Protein AF-A0A7X7YY54-F1 (afdb_monomer)

Secondary structure (DSSP, 8-state):
-BHHHHHHHHHHHTHHHHHHHS-HHHHHHHHTSTTHHHHHHHHHHHHHHHHHHTT--S-TT--TTSEEEEE-TTS-EEEEE-HHHHHHHHHTTEEEEEEEEEE-SSBEEEEEEEEE--------

Solvent-accessible surface area (backbone atoms only — not comparable to full-atom values): 6939 Å² total; per-residue (Å²): 64,53,32,71,61,49,44,52,45,40,73,76,47,39,64,63,46,50,64,55,49,39,43,73,68,39,44,55,55,23,66,74,41,96,58,26,58,60,46,46,22,33,45,51,20,38,49,54,26,46,32,50,67,75,72,50,65,98,51,89,78,52,51,57,51,18,52,40,64,48,60,50,100,89,63,51,64,44,72,48,68,34,71,50,51,32,55,49,36,55,75,62,38,48,78,45,66,50,58,50,72,49,73,57,99,58,35,14,49,38,50,55,49,71,47,54,66,77,89,70,73,83,86,123

Sequence (124 aa):
MDFPRIEQMIERHGDRFVDRVFTAAEKQYAGSHRNSVEKYAGRFAAKEAILKLIGTGWRGRIGWTDIEVVNDPAGRPEVRLSGEVQQIAQRLRIRQISISITHTANFAIASAVALADSNEPERL

Nearest PDB structures (foldseek):
  5xuh-assembly1_C  TM=9.304E-01  e=6.036E-11  Escherichia coli K-12
  3qmn-assembly1_B  TM=9.480E-01  e=3.065E-10  Vibrio cholerae O1 biovar El Tor str. N16961
  5vbx-assembly1_C  TM=8.555E-01  e=9.252E-10  Escherichia coli K-12
  5cmo-assembly1_B  TM=9.040E-01  e=8.432E-09  Neisseria meningitidis FAM18
  2bdd-assembly1_A  TM=8.643E-01  e=3.523E-08  Plasmodium yoelii yoelii

Foldseek 3Di:
DFLVVLVCCCVVPNVNSVVQQADPQLCVVLVVDPPSSQSVQQQVQALQQLCVQLVHGPDDFDGSHQWHWHADPVRAIAIDGHDPSVVSCVVQQFPGKHKDWDDDPGHIHMHIDTDGDDPDDPPD

Radius of gyration: 15.48 Å; Cα contacts (8 Å, |Δi|>4): 183; chains: 1; bounding box: 40×34×46 Å

Mean predicted aligned error: 4.3 Å

Structure (mmCIF, N/CA/C/O backbone):
data_AF-A0A7X7YY54-F1
#
_entry.id   AF-A0A7X7YY54-F1
#
loop_
_atom_site.group_PDB
_atom_site.id
_atom_site.type_symbol
_atom_site.label_atom_id
_atom_site.label_alt_id
_atom_site.label_comp_id
_atom_site.label_asym_id
_atom_site.label_entity_id
_atom_site.label_seq_id
_atom_site.pdbx_PDB_ins_code
_atom_site.Cartn_x
_atom_site.Cartn_y
_atom_site.Cartn_z
_atom_site.occupancy
_atom_site.B_iso_or_equiv
_atom_site.auth_seq_id
_atom_site.auth_comp_id
_atom_site.auth_asym_id
_atom_site.auth_atom_id
_atom_site.pdbx_PDB_model_num
ATOM 1 N N . MET A 1 1 ? 9.337 3.767 -2.117 1.00 94.81 1 MET A N 1
ATOM 2 C CA . MET A 1 1 ? 9.770 2.426 -2.532 1.00 94.81 1 MET A CA 1
ATOM 3 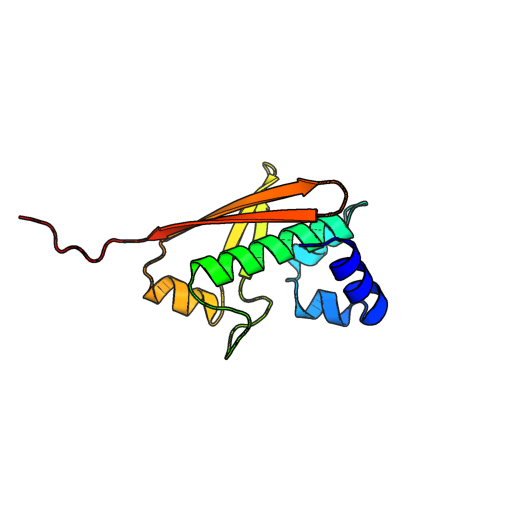C C . MET A 1 1 ? 10.588 2.544 -3.799 1.00 94.81 1 MET A C 1
ATOM 5 O O . MET A 1 1 ? 10.088 3.097 -4.765 1.00 94.81 1 MET A O 1
ATOM 9 N N . ASP A 1 2 ? 11.832 2.088 -3.757 1.00 94.56 2 ASP A N 1
ATOM 10 C CA . ASP A 1 2 ? 12.780 2.125 -4.876 1.00 94.56 2 ASP A CA 1
ATOM 11 C C . ASP A 1 2 ? 12.510 0.958 -5.848 1.00 94.56 2 ASP A C 1
ATOM 13 O O . ASP A 1 2 ? 12.326 -0.176 -5.392 1.00 94.56 2 ASP A O 1
ATOM 17 N N . PHE A 1 3 ? 12.440 1.224 -7.156 1.00 94.50 3 PHE A N 1
ATOM 18 C CA . PHE A 1 3 ? 12.161 0.210 -8.185 1.00 94.50 3 PHE A CA 1
ATOM 19 C C . PHE A 1 3 ? 13.285 -0.827 -8.276 1.00 94.50 3 PHE A C 1
ATOM 21 O O . PHE A 1 3 ? 12.966 -2.002 -8.087 1.00 94.50 3 PHE A O 1
ATOM 28 N N . PRO A 1 4 ? 14.570 -0.439 -8.428 1.00 94.62 4 PRO A N 1
ATOM 29 C CA . PRO A 1 4 ? 15.715 -1.340 -8.331 1.00 94.62 4 PRO A CA 1
ATOM 30 C C . PRO A 1 4 ? 15.659 -2.322 -7.161 1.00 94.62 4 PRO A C 1
ATOM 32 O O . PRO A 1 4 ? 16.015 -3.486 -7.304 1.00 94.62 4 PRO A O 1
ATOM 35 N N . ARG A 1 5 ? 15.173 -1.893 -5.990 1.00 93.69 5 ARG A N 1
ATOM 36 C CA . ARG A 1 5 ? 15.053 -2.791 -4.835 1.00 93.69 5 ARG A CA 1
ATOM 37 C C . ARG A 1 5 ? 13.981 -3.862 -5.041 1.00 93.69 5 ARG A C 1
ATOM 39 O O . ARG A 1 5 ? 14.200 -5.005 -4.652 1.00 93.69 5 ARG A O 1
ATOM 46 N N . ILE A 1 6 ? 12.829 -3.509 -5.610 1.00 95.00 6 ILE A N 1
ATOM 47 C CA . ILE A 1 6 ? 11.777 -4.483 -5.942 1.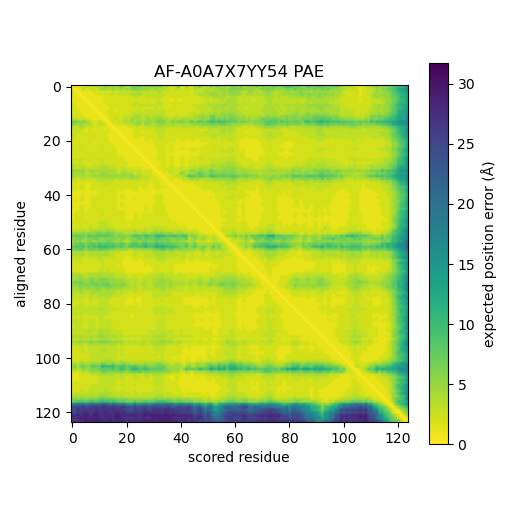00 95.00 6 ILE A CA 1
ATOM 48 C C . ILE A 1 6 ? 12.244 -5.412 -7.059 1.00 95.00 6 ILE A C 1
ATOM 50 O O . ILE A 1 6 ? 12.071 -6.621 -6.945 1.00 95.00 6 ILE A O 1
ATOM 54 N N . GLU A 1 7 ? 12.868 -4.858 -8.094 1.00 94.06 7 GLU A N 1
ATOM 55 C CA . GLU A 1 7 ? 13.415 -5.604 -9.224 1.00 94.06 7 GLU A CA 1
ATOM 56 C C . GLU A 1 7 ? 14.435 -6.643 -8.755 1.00 94.06 7 GLU A C 1
ATOM 58 O O . GLU A 1 7 ? 14.227 -7.830 -8.977 1.00 94.06 7 GLU A O 1
ATOM 63 N N . GLN A 1 8 ? 15.429 -6.245 -7.957 1.00 94.94 8 GLN A N 1
ATOM 64 C CA . GLN A 1 8 ? 16.407 -7.171 -7.378 1.00 94.94 8 GLN A CA 1
ATOM 65 C C . GLN A 1 8 ? 15.761 -8.274 -6.529 1.00 94.94 8 GLN A C 1
ATOM 67 O O . GLN A 1 8 ? 16.234 -9.411 -6.518 1.00 94.94 8 GLN A O 1
ATOM 72 N N . MET A 1 9 ? 14.690 -7.971 -5.785 1.00 94.19 9 MET A N 1
ATOM 73 C CA . MET A 1 9 ? 13.976 -8.986 -5.001 1.00 94.19 9 MET A CA 1
ATOM 74 C C . MET A 1 9 ? 13.243 -9.984 -5.902 1.00 94.19 9 MET A C 1
ATOM 76 O O . MET A 1 9 ? 13.258 -11.180 -5.604 1.00 94.19 9 MET A O 1
ATOM 80 N N . ILE A 1 10 ? 12.644 -9.511 -6.998 1.00 92.69 10 ILE A N 1
ATOM 81 C CA . ILE A 1 10 ? 12.003 -10.357 -8.010 1.00 92.69 10 ILE A CA 1
ATOM 82 C C . ILE A 1 10 ? 13.057 -11.195 -8.743 1.00 92.69 10 ILE A C 1
ATOM 84 O O . ILE A 1 10 ? 12.891 -12.402 -8.845 1.00 92.69 10 ILE A O 1
ATOM 88 N N . GLU A 1 11 ? 14.172 -10.615 -9.179 1.00 93.12 11 GLU A N 1
ATOM 89 C CA . GLU A 1 11 ? 15.251 -11.339 -9.864 1.00 93.12 11 GLU A CA 1
ATOM 90 C C . GLU A 1 11 ? 15.875 -12.421 -8.975 1.00 93.12 11 GLU A C 1
ATOM 92 O O . GLU A 1 11 ? 16.104 -13.550 -9.408 1.00 93.12 11 GLU A O 1
ATOM 97 N N . ARG A 1 12 ? 16.129 -12.101 -7.700 1.00 93.88 12 ARG A N 1
ATOM 98 C CA . ARG A 1 12 ? 16.822 -13.002 -6.770 1.00 93.88 12 ARG A CA 1
ATOM 99 C C . ARG A 1 12 ? 15.944 -14.137 -6.248 1.00 93.88 12 ARG A C 1
ATOM 101 O O . ARG A 1 12 ? 16.461 -15.197 -5.893 1.00 93.88 12 ARG A O 1
ATOM 108 N N . HIS A 1 13 ? 14.640 -13.906 -6.111 1.00 91.44 13 HIS A N 1
ATOM 109 C CA . HIS A 1 13 ? 13.731 -14.841 -5.439 1.00 91.44 13 HIS A CA 1
ATOM 110 C C . HIS A 1 13 ? 12.567 -15.319 -6.312 1.00 91.44 13 HIS A C 1
ATOM 112 O O . HIS A 1 13 ? 11.848 -16.229 -5.892 1.00 91.44 13 HIS A O 1
ATOM 118 N N . GLY A 1 14 ? 12.396 -14.742 -7.501 1.00 88.69 14 GLY A N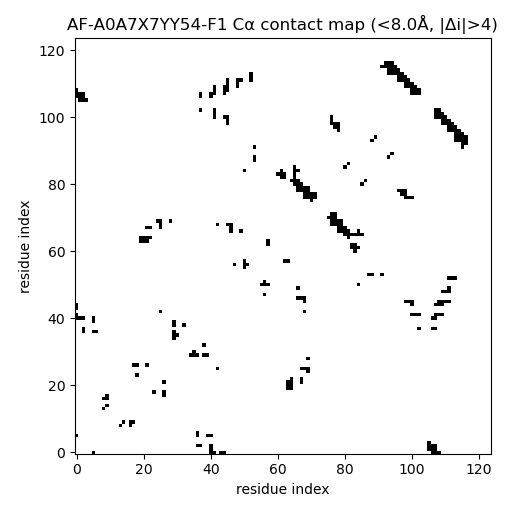 1
ATOM 119 C CA . GLY A 1 14 ? 11.340 -15.066 -8.452 1.00 88.69 14 GLY A CA 1
ATOM 120 C C . GLY A 1 14 ? 9.950 -14.997 -7.830 1.00 88.69 14 GLY A C 1
ATOM 121 O O . GLY A 1 14 ? 9.661 -14.176 -6.949 1.00 88.69 14 GLY A O 1
ATOM 122 N N . ASP A 1 15 ? 9.116 -15.948 -8.239 1.00 89.31 15 ASP A N 1
ATOM 123 C CA . ASP A 1 15 ? 7.729 -16.071 -7.796 1.00 89.31 15 ASP A CA 1
ATOM 124 C C . ASP A 1 15 ? 7.604 -16.223 -6.280 1.00 89.31 15 ASP A C 1
ATOM 126 O O . ASP A 1 15 ? 6.642 -15.741 -5.698 1.00 89.31 15 ASP A O 1
ATOM 130 N N . ARG A 1 16 ? 8.611 -16.770 -5.582 1.00 93.56 16 ARG A N 1
ATOM 131 C CA . ARG A 1 16 ? 8.556 -16.926 -4.119 1.00 93.56 16 ARG A CA 1
ATOM 132 C C . ARG A 1 16 ? 8.408 -15.589 -3.395 1.00 93.56 16 ARG A C 1
ATOM 134 O O . ARG A 1 16 ? 7.723 -15.524 -2.375 1.00 93.56 16 ARG A O 1
ATOM 141 N N . PHE A 1 17 ? 9.081 -14.538 -3.866 1.00 93.75 17 PHE A N 1
ATOM 142 C CA . PHE A 1 17 ? 8.918 -13.205 -3.281 1.00 93.75 17 PHE A CA 1
ATOM 143 C C . PHE A 1 17 ? 7.524 -12.663 -3.583 1.00 93.75 17 PHE A C 1
ATOM 145 O O . PHE A 1 17 ? 6.825 -12.218 -2.671 1.00 93.75 17 PHE A O 1
ATOM 152 N N . VAL A 1 18 ? 7.117 -12.746 -4.849 1.00 94.56 18 VAL A N 1
ATOM 153 C CA . VAL A 1 18 ? 5.851 -12.193 -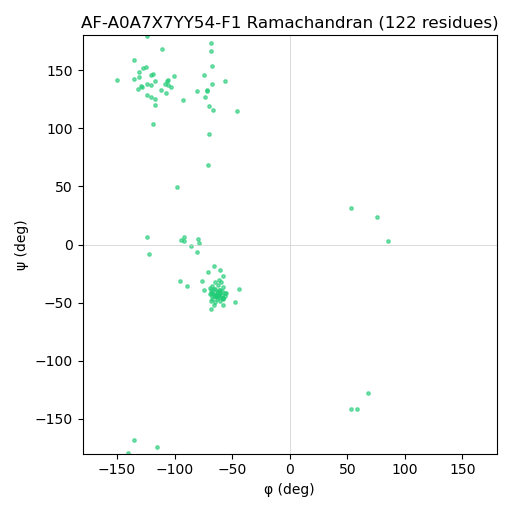5.323 1.00 94.56 18 VAL A CA 1
ATOM 154 C C . VAL A 1 18 ? 4.662 -12.880 -4.639 1.00 94.56 18 VAL A C 1
ATOM 156 O O . VAL A 1 18 ? 3.794 -12.206 -4.091 1.00 94.56 18 VAL A O 1
ATOM 159 N N . ASP A 1 19 ? 4.669 -14.209 -4.571 1.00 95.12 19 ASP A N 1
ATOM 160 C CA . ASP A 1 19 ? 3.647 -15.040 -3.931 1.00 95.12 19 ASP A CA 1
ATOM 161 C C . ASP A 1 19 ? 3.561 -14.833 -2.427 1.00 95.12 19 ASP A C 1
ATOM 163 O O . ASP A 1 19 ? 2.485 -14.954 -1.842 1.00 95.12 19 ASP A O 1
ATOM 167 N N . ARG A 1 20 ? 4.693 -14.527 -1.789 1.00 95.12 20 ARG A N 1
ATOM 168 C CA . ARG A 1 20 ? 4.717 -14.241 -0.361 1.00 95.12 20 ARG A CA 1
ATOM 169 C C . ARG A 1 20 ? 4.133 -12.869 -0.058 1.00 95.12 20 ARG A C 1
ATOM 171 O O . ARG A 1 20 ? 3.498 -12.728 0.978 1.00 95.12 20 ARG A O 1
ATOM 178 N N . VAL A 1 21 ? 4.405 -11.865 -0.893 1.00 96.12 21 VAL A N 1
ATOM 179 C CA . VAL A 1 21 ? 4.146 -10.454 -0.564 1.00 96.12 21 VAL A CA 1
ATOM 180 C C . VAL A 1 21 ? 2.812 -9.936 -1.097 1.00 96.12 21 VAL A C 1
ATOM 182 O O . VAL A 1 21 ? 2.189 -9.068 -0.475 1.00 96.12 21 VAL A O 1
ATOM 185 N N . PHE A 1 22 ? 2.368 -10.464 -2.233 1.00 97.69 22 PHE A N 1
ATOM 186 C CA . PHE A 1 22 ? 1.208 -9.966 -2.957 1.00 97.69 22 PHE A CA 1
ATOM 187 C C . PHE A 1 22 ? 0.103 -11.019 -3.031 1.00 97.69 22 PHE A C 1
ATOM 189 O O . PHE A 1 22 ? 0.356 -12.208 -3.235 1.00 97.69 22 PHE A O 1
ATOM 196 N N . THR A 1 23 ? -1.143 -10.574 -2.886 1.00 98.19 23 THR A N 1
ATOM 197 C CA . THR A 1 23 ? -2.311 -11.445 -3.047 1.00 98.19 23 THR A CA 1
ATOM 198 C C . THR A 1 23 ? -2.478 -11.881 -4.502 1.00 98.19 23 THR A C 1
ATOM 200 O O . THR A 1 23 ? -1.887 -11.313 -5.422 1.00 98.19 23 THR A O 1
ATOM 203 N N . ALA A 1 24 ? -3.325 -12.883 -4.748 1.00 96.94 24 ALA A N 1
ATOM 204 C CA . ALA A 1 24 ? -3.644 -13.315 -6.109 1.00 96.94 24 ALA A CA 1
ATOM 205 C C . ALA A 1 24 ? -4.166 -12.162 -6.991 1.00 96.94 24 ALA A C 1
ATOM 207 O O . ALA A 1 24 ? -3.717 -12.026 -8.128 1.00 96.94 24 ALA A O 1
ATOM 208 N N . ALA A 1 25 ? -5.036 -11.297 -6.457 1.00 96.75 25 ALA A N 1
ATOM 209 C CA . ALA A 1 25 ? -5.577 -10.155 -7.196 1.00 96.75 25 ALA A CA 1
ATOM 210 C C . ALA A 1 25 ? -4.500 -9.103 -7.507 1.00 96.75 25 ALA A C 1
ATOM 212 O O . ALA A 1 25 ? -4.431 -8.583 -8.622 1.00 96.75 25 ALA A O 1
ATOM 213 N N . GLU A 1 26 ? -3.615 -8.819 -6.549 1.00 97.50 26 GLU A N 1
ATOM 214 C CA . GLU A 1 26 ? -2.490 -7.904 -6.756 1.00 97.50 26 GLU A CA 1
ATOM 215 C C . GLU A 1 26 ? -1.529 -8.413 -7.828 1.00 97.50 26 GLU A C 1
ATOM 217 O O . GLU A 1 26 ? -1.115 -7.634 -8.686 1.00 97.50 26 GLU A O 1
ATOM 222 N N . LYS A 1 27 ? -1.206 -9.712 -7.804 1.00 96.00 27 LYS A N 1
ATOM 223 C CA . LYS A 1 27 ? -0.345 -10.358 -8.804 1.00 96.00 27 LYS A CA 1
ATOM 224 C C . LYS A 1 27 ? -0.978 -10.349 -10.184 1.00 96.00 27 LYS A C 1
ATOM 226 O O . LYS A 1 27 ? -0.306 -10.015 -11.154 1.00 96.00 27 LYS A O 1
ATOM 231 N N . GLN A 1 28 ? -2.268 -10.670 -10.269 1.00 94.88 28 GLN A N 1
ATOM 232 C CA . GLN A 1 28 ? -3.002 -10.641 -11.528 1.00 94.88 28 GLN A CA 1
ATOM 233 C C . GLN A 1 28 ? -2.956 -9.245 -12.149 1.00 94.88 28 GLN A C 1
ATOM 235 O O . GLN A 1 28 ? -2.645 -9.114 -13.329 1.00 94.88 28 GLN A O 1
ATOM 240 N N . TYR A 1 29 ? -3.210 -8.202 -11.354 1.00 93.56 29 TYR A N 1
ATOM 241 C CA . TYR A 1 29 ? -3.153 -6.833 -11.848 1.00 93.56 29 TYR A CA 1
ATOM 242 C C . TYR A 1 29 ? -1.720 -6.411 -12.191 1.00 93.56 29 TYR A C 1
ATOM 244 O O . TYR A 1 29 ? -1.454 -5.959 -13.297 1.00 93.56 29 TYR A O 1
ATOM 252 N N . ALA A 1 30 ? -0.775 -6.511 -11.256 1.00 92.88 30 ALA A N 1
ATOM 253 C CA . ALA A 1 30 ? 0.571 -5.976 -11.456 1.00 92.88 30 ALA A CA 1
ATOM 254 C C . ALA A 1 30 ? 1.358 -6.763 -12.515 1.00 92.88 30 ALA A C 1
ATOM 256 O O . ALA A 1 30 ? 2.066 -6.162 -13.320 1.00 92.88 30 ALA A O 1
ATOM 257 N N . GLY A 1 31 ? 1.195 -8.087 -12.554 1.00 89.56 31 GLY A N 1
ATOM 258 C CA . GLY A 1 31 ? 1.854 -8.967 -13.515 1.00 89.56 31 GLY A CA 1
ATOM 259 C C . GLY A 1 31 ? 1.339 -8.833 -14.949 1.00 89.56 31 GLY A C 1
ATOM 260 O O . GLY A 1 31 ? 2.087 -9.117 -15.878 1.00 89.56 31 GLY A O 1
ATOM 261 N N . SER A 1 32 ? 0.104 -8.361 -15.161 1.00 90.25 32 SER A N 1
ATOM 262 C CA . SER A 1 32 ? -0.452 -8.183 -16.512 1.00 90.25 32 SER A CA 1
ATOM 263 C C . SER A 1 32 ? 0.006 -6.898 -17.213 1.00 90.25 32 SER A C 1
ATOM 265 O O . SER A 1 32 ? -0.333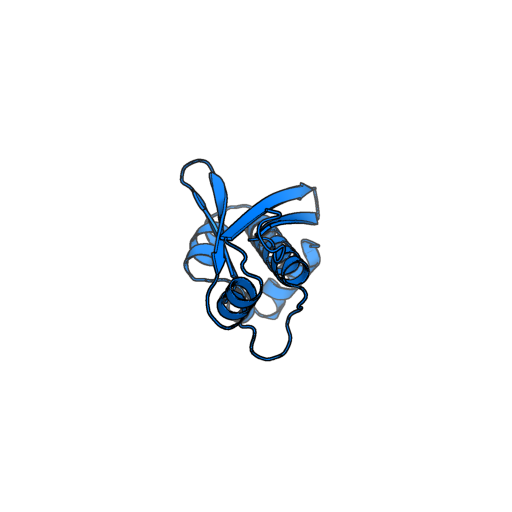 -6.681 -18.377 1.00 90.25 32 SER A O 1
ATOM 267 N N . HIS A 1 33 ? 0.729 -6.013 -16.522 1.00 89.62 33 HIS A N 1
ATOM 268 C CA . HIS A 1 33 ? 1.156 -4.720 -17.054 1.00 89.62 33 HIS A CA 1
ATOM 269 C C . HIS A 1 33 ? 2.616 -4.747 -17.518 1.00 89.62 33 HIS A C 1
ATOM 271 O O . HIS A 1 33 ? 3.474 -5.354 -16.883 1.00 89.62 33 HIS A O 1
ATOM 277 N N . ARG A 1 34 ? 2.923 -4.005 -18.594 1.00 89.12 34 ARG A N 1
ATOM 278 C CA . ARG A 1 34 ? 4.300 -3.865 -19.114 1.00 89.12 34 ARG A CA 1
AT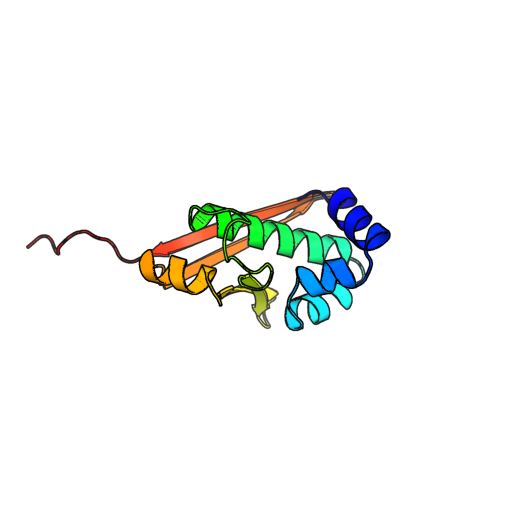OM 279 C C . ARG A 1 34 ? 5.266 -3.269 -18.084 1.00 89.12 34 ARG A C 1
ATOM 281 O O . ARG A 1 34 ? 6.437 -3.614 -18.080 1.00 89.12 34 ARG A O 1
ATOM 288 N N . ASN A 1 35 ? 4.773 -2.395 -17.210 1.00 91.25 35 ASN A N 1
ATOM 289 C CA . ASN A 1 35 ? 5.516 -1.789 -16.105 1.00 91.25 35 ASN A CA 1
ATOM 290 C C . ASN A 1 35 ? 5.255 -2.518 -14.774 1.00 91.25 35 ASN A C 1
ATOM 292 O O . ASN A 1 35 ? 4.937 -1.896 -13.762 1.00 91.25 35 ASN A O 1
ATOM 296 N N . SER A 1 36 ? 5.369 -3.847 -14.768 1.00 93.56 36 SER A N 1
ATOM 297 C CA . SER A 1 36 ? 5.055 -4.686 -13.603 1.00 93.56 36 SER A CA 1
ATOM 298 C C . SER A 1 36 ? 5.844 -4.300 -12.344 1.00 93.56 36 SER A C 1
ATOM 300 O O . SER A 1 36 ? 5.253 -4.192 -11.269 1.00 93.56 36 SER A O 1
ATOM 302 N N . VAL A 1 37 ? 7.145 -4.002 -12.468 1.00 94.69 37 VAL A N 1
ATOM 303 C CA . VAL A 1 37 ? 8.003 -3.550 -11.352 1.00 94.69 37 VAL A CA 1
ATOM 304 C C . VAL A 1 37 ? 7.447 -2.282 -10.699 1.00 94.69 37 VAL A C 1
ATOM 306 O O . VAL A 1 37 ? 7.306 -2.234 -9.477 1.00 94.69 37 VAL A O 1
ATOM 309 N N . GLU A 1 38 ? 7.047 -1.285 -11.495 1.00 95.75 38 GLU A N 1
ATOM 310 C CA . GLU A 1 38 ? 6.399 -0.061 -11.004 1.00 95.75 38 GLU A CA 1
ATOM 311 C C . GLU A 1 38 ? 5.111 -0.405 -10.237 1.00 95.75 38 GLU A C 1
ATOM 313 O O . GLU A 1 38 ? 4.890 0.085 -9.125 1.00 95.75 38 GLU A O 1
ATOM 318 N N . LYS A 1 39 ? 4.275 -1.299 -10.789 1.00 95.31 39 LYS A N 1
ATOM 319 C CA . LYS A 1 39 ? 3.002 -1.697 -10.168 1.00 95.31 39 LYS A CA 1
ATOM 320 C C . LYS A 1 39 ? 3.193 -2.446 -8.852 1.00 95.31 39 LYS A C 1
ATOM 322 O O . LYS A 1 39 ? 2.422 -2.197 -7.917 1.00 95.31 39 LYS A O 1
ATOM 327 N N . TYR A 1 40 ? 4.202 -3.308 -8.751 1.00 96.56 40 TYR A N 1
ATOM 328 C CA . TYR A 1 40 ? 4.571 -3.976 -7.503 1.00 96.56 40 TYR A CA 1
ATOM 329 C C . TYR A 1 40 ? 5.165 -2.996 -6.490 1.00 96.56 40 TYR A C 1
ATOM 331 O O . TYR A 1 40 ? 4.776 -3.021 -5.322 1.00 96.56 40 TYR A O 1
ATOM 339 N N . ALA A 1 41 ? 6.030 -2.078 -6.923 1.00 97.06 41 ALA A N 1
ATOM 340 C CA . ALA A 1 41 ? 6.605 -1.057 -6.053 1.00 97.06 41 ALA A CA 1
ATOM 341 C C . ALA A 1 41 ? 5.541 -0.129 -5.453 1.00 97.06 41 ALA A C 1
ATOM 343 O O . ALA A 1 41 ? 5.621 0.201 -4.269 1.00 97.06 41 ALA A O 1
ATOM 344 N N . GLY A 1 42 ? 4.519 0.244 -6.230 1.00 97.44 42 GLY A N 1
ATOM 345 C CA . GLY A 1 42 ? 3.370 1.024 -5.751 1.00 97.44 42 GLY A CA 1
ATOM 346 C C . GLY A 1 42 ? 2.594 0.324 -4.647 1.00 97.44 42 GLY A C 1
ATOM 347 O O . GLY A 1 42 ? 2.345 0.903 -3.591 1.00 97.44 42 GLY A O 1
ATOM 348 N N . ARG A 1 43 ? 2.269 -0.953 -4.863 1.00 97.69 43 ARG A N 1
ATOM 349 C CA . ARG A 1 43 ? 1.564 -1.787 -3.878 1.00 97.69 43 ARG A CA 1
ATOM 350 C C . ARG A 1 43 ? 2.392 -1.988 -2.622 1.00 97.69 43 ARG A C 1
ATOM 352 O O . ARG A 1 43 ? 1.876 -1.837 -1.521 1.00 97.69 43 ARG A O 1
ATOM 359 N N . PHE A 1 44 ? 3.686 -2.251 -2.775 1.00 97.50 44 PHE A N 1
ATOM 360 C CA . PHE A 1 44 ? 4.591 -2.383 -1.641 1.00 97.50 44 PHE A CA 1
ATOM 361 C C . PHE A 1 44 ? 4.664 -1.083 -0.827 1.00 97.50 44 PHE A C 1
ATOM 363 O O . PHE A 1 44 ? 4.521 -1.116 0.394 1.00 97.50 44 PHE A O 1
ATOM 370 N N . ALA A 1 45 ? 4.798 0.070 -1.494 1.00 97.75 45 ALA A N 1
ATOM 371 C CA . ALA A 1 45 ? 4.780 1.378 -0.839 1.00 97.75 45 ALA A CA 1
ATOM 372 C C . ALA A 1 45 ? 3.469 1.619 -0.075 1.00 97.75 45 ALA A C 1
ATOM 374 O O . ALA A 1 45 ? 3.494 2.098 1.058 1.00 97.75 45 ALA A O 1
ATOM 375 N N . ALA A 1 46 ? 2.328 1.268 -0.674 1.00 98.25 46 ALA A N 1
ATOM 376 C CA . ALA A 1 46 ? 1.019 1.411 -0.048 1.00 98.25 46 ALA A CA 1
ATOM 377 C C . ALA A 1 46 ? 0.868 0.511 1.187 1.00 98.25 46 ALA A C 1
ATOM 379 O O . ALA A 1 46 ? 0.437 0.993 2.234 1.00 98.25 46 ALA A O 1
ATOM 380 N N . LYS A 1 47 ? 1.300 -0.756 1.113 1.00 98.06 47 LYS A N 1
ATOM 381 C CA . LYS A 1 47 ? 1.332 -1.666 2.271 1.00 98.06 47 LYS A CA 1
ATOM 382 C C . LYS A 1 47 ? 2.178 -1.091 3.408 1.00 98.06 47 LYS A C 1
ATOM 384 O O . LYS A 1 47 ? 1.725 -1.053 4.548 1.00 98.06 47 LYS A O 1
ATOM 389 N N . GLU A 1 48 ? 3.370 -0.569 3.112 1.00 97.31 48 GLU A N 1
ATOM 390 C CA . GLU A 1 48 ? 4.206 0.086 4.127 1.00 97.31 48 GLU A CA 1
ATOM 391 C C . GLU A 1 48 ? 3.547 1.332 4.734 1.00 97.31 48 GLU A C 1
ATOM 393 O O . GLU A 1 48 ? 3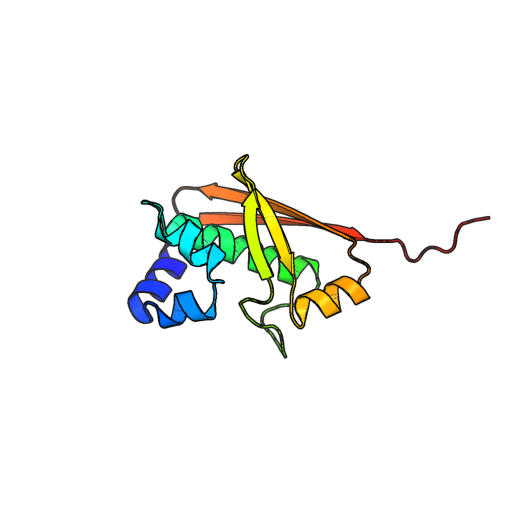.636 1.541 5.945 1.00 97.31 48 GLU A O 1
ATOM 398 N N . ALA A 1 49 ? 2.886 2.162 3.921 1.00 98.00 49 ALA A N 1
ATOM 399 C CA . ALA A 1 49 ? 2.166 3.339 4.404 1.00 98.00 49 ALA A CA 1
ATOM 400 C C . ALA A 1 49 ? 1.019 2.950 5.352 1.00 98.00 49 ALA A C 1
ATOM 402 O O . ALA A 1 49 ? 0.856 3.569 6.401 1.00 98.00 49 ALA A O 1
ATOM 403 N N . ILE A 1 50 ? 0.277 1.887 5.029 1.00 98.12 50 ILE A N 1
ATOM 404 C CA . ILE A 1 50 ? -0.817 1.365 5.859 1.00 98.12 50 ILE A CA 1
ATOM 405 C C . ILE A 1 50 ? -0.287 0.796 7.179 1.00 98.12 50 ILE A C 1
ATOM 407 O O . ILE A 1 50 ? -0.847 1.091 8.230 1.00 98.12 50 ILE A O 1
ATOM 411 N N . LEU A 1 51 ? 0.818 0.044 7.162 1.00 97.00 51 LEU A N 1
ATOM 412 C CA . LEU A 1 51 ? 1.434 -0.459 8.396 1.00 97.00 51 LEU A CA 1
ATOM 413 C C . LEU A 1 51 ? 1.870 0.673 9.326 1.00 97.00 51 LEU A C 1
ATOM 415 O O . LEU A 1 51 ? 1.637 0.607 10.532 1.00 97.00 51 LEU A O 1
ATOM 419 N N . LYS A 1 52 ? 2.452 1.735 8.761 1.00 96.06 52 LYS A N 1
ATOM 420 C CA . LYS A 1 52 ? 2.828 2.931 9.524 1.00 96.06 52 LYS A CA 1
ATOM 421 C C . LYS A 1 52 ? 1.608 3.644 10.097 1.00 96.06 52 LYS A C 1
ATOM 423 O O . LYS A 1 52 ? 1.632 4.016 11.265 1.00 96.06 52 LYS A O 1
ATOM 428 N N . LEU A 1 53 ? 0.550 3.795 9.301 1.00 96.31 53 LEU A N 1
ATOM 429 C CA . LEU A 1 53 ? -0.716 4.402 9.717 1.00 96.31 53 LEU A CA 1
ATOM 430 C C . LEU A 1 53 ? -1.323 3.684 10.931 1.00 96.31 53 LEU A C 1
ATOM 432 O O . LEU A 1 53 ? -1.741 4.341 11.877 1.00 96.31 53 LEU A O 1
ATOM 436 N N . ILE A 1 54 ? -1.326 2.349 10.942 1.00 93.88 54 ILE A N 1
ATOM 437 C CA . ILE A 1 54 ? -1.846 1.559 12.075 1.00 93.88 54 ILE A CA 1
ATOM 438 C C . ILE A 1 54 ? -0.852 1.438 13.246 1.00 93.88 54 ILE A C 1
ATOM 440 O O . ILE A 1 54 ? -1.114 0.714 14.203 1.00 93.88 54 ILE A O 1
ATOM 444 N N . GLY A 1 55 ? 0.305 2.105 13.176 1.00 92.06 55 GLY A N 1
ATOM 445 C CA . GLY A 1 55 ? 1.304 2.119 14.247 1.00 92.06 55 GLY A CA 1
ATOM 446 C C . GLY A 1 55 ? 2.130 0.836 14.363 1.00 92.06 55 GLY A C 1
ATOM 447 O O . GLY A 1 55 ? 2.661 0.538 15.432 1.00 92.06 55 GLY A O 1
ATOM 448 N N . THR A 1 56 ? 2.253 0.064 13.282 1.00 87.12 56 THR A N 1
ATOM 449 C CA . THR A 1 56 ? 3.028 -1.183 13.262 1.00 87.12 56 THR A CA 1
ATOM 450 C C . THR A 1 56 ? 4.101 -1.186 12.170 1.00 87.12 56 THR A C 1
ATOM 452 O O . THR A 1 56 ? 4.299 -0.228 11.428 1.00 87.12 56 THR A O 1
ATOM 455 N N . GLY A 1 57 ? 4.852 -2.280 12.089 1.00 86.00 57 GLY A N 1
ATOM 456 C CA . GLY A 1 57 ? 5.684 -2.607 10.934 1.00 86.00 57 GLY A CA 1
ATOM 457 C C . GLY A 1 57 ? 5.491 -4.078 10.583 1.00 86.00 57 GLY A C 1
ATOM 458 O O . GLY A 1 57 ? 4.622 -4.735 11.148 1.00 86.00 57 GLY A O 1
ATOM 459 N N . TRP A 1 58 ? 6.343 -4.628 9.721 1.00 85.12 58 TRP A N 1
ATOM 460 C CA . TRP A 1 58 ? 6.367 -6.064 9.413 1.00 85.12 58 TRP A CA 1
ATOM 461 C C . TRP A 1 58 ? 6.908 -6.892 10.596 1.00 85.12 58 TRP A C 1
ATOM 463 O O . TRP A 1 58 ? 8.030 -7.395 10.558 1.00 85.12 58 TRP A O 1
ATOM 473 N N . ARG A 1 59 ? 6.158 -6.967 11.699 1.00 85.62 59 ARG A N 1
ATOM 474 C CA . ARG A 1 59 ? 6.551 -7.647 12.942 1.00 85.62 59 ARG A CA 1
ATOM 475 C C . ARG A 1 59 ? 5.408 -8.496 13.492 1.00 85.62 59 ARG A C 1
ATOM 477 O O . ARG A 1 59 ? 4.237 -8.244 13.224 1.00 85.62 59 ARG A O 1
ATOM 484 N N . GLY A 1 60 ? 5.764 -9.468 14.328 1.00 85.00 60 GLY A N 1
ATOM 485 C CA . GLY A 1 60 ? 4.794 -10.309 15.02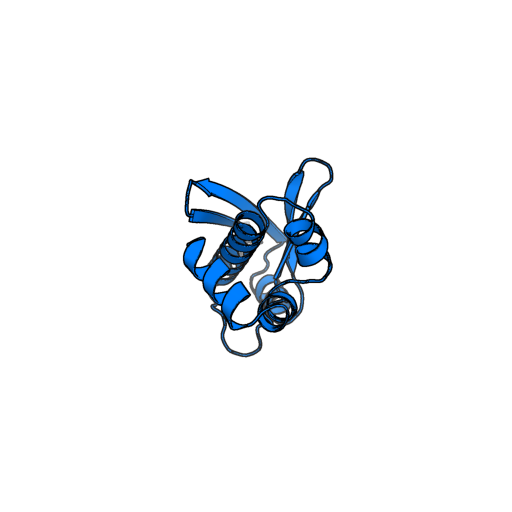2 1.00 85.00 60 GLY A CA 1
ATOM 486 C C . GLY A 1 60 ? 4.036 -11.222 14.060 1.00 85.00 60 GLY A C 1
ATOM 487 O O . GLY A 1 60 ? 4.654 -11.954 13.294 1.00 85.00 60 GLY A O 1
ATOM 488 N N . ARG A 1 61 ? 2.702 -11.190 14.135 1.00 91.38 61 ARG A N 1
ATOM 489 C CA . ARG A 1 61 ? 1.800 -12.078 13.382 1.00 91.38 61 ARG A CA 1
ATOM 490 C C . ARG A 1 61 ? 1.295 -11.481 12.066 1.00 91.38 61 ARG A C 1
ATOM 492 O O . ARG A 1 61 ? 0.476 -12.111 11.411 1.00 91.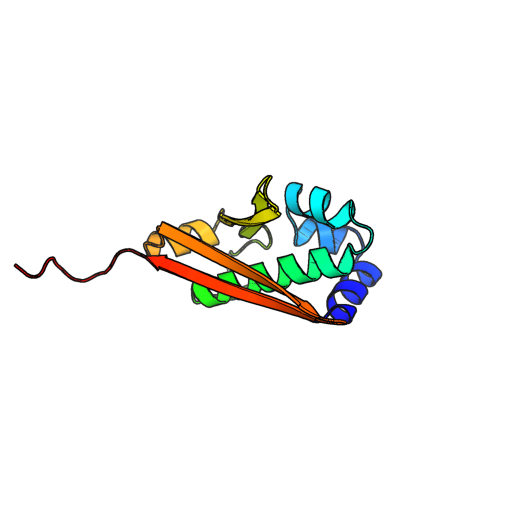38 61 ARG A O 1
ATOM 499 N N . ILE A 1 62 ? 1.762 -10.289 11.692 1.00 94.62 62 ILE A N 1
ATOM 500 C CA . ILE A 1 62 ? 1.323 -9.603 10.473 1.00 94.62 62 ILE A CA 1
ATOM 501 C C . ILE A 1 62 ? 1.780 -10.394 9.246 1.00 94.62 62 ILE A C 1
ATOM 503 O O . ILE A 1 62 ? 2.981 -10.526 8.983 1.00 94.62 62 ILE A O 1
ATOM 507 N N . GLY A 1 63 ? 0.808 -10.903 8.494 1.00 94.62 63 GLY A N 1
ATOM 508 C CA . GLY A 1 63 ? 1.029 -11.504 7.190 1.00 94.62 63 GLY A CA 1
ATOM 509 C C . GLY A 1 63 ? 1.302 -10.435 6.137 1.00 94.62 63 GLY A C 1
ATOM 510 O O . GLY A 1 63 ? 0.733 -9.346 6.159 1.00 94.62 63 GLY A O 1
ATOM 511 N N . TRP A 1 64 ? 2.156 -10.743 5.161 1.00 93.75 64 TRP A N 1
ATOM 512 C CA . TRP A 1 64 ? 2.429 -9.825 4.048 1.00 93.75 64 TRP A CA 1
ATOM 513 C C . TRP A 1 64 ? 1.186 -9.516 3.199 1.00 93.75 64 TRP A C 1
ATOM 515 O O . TRP A 1 64 ? 1.048 -8.424 2.645 1.00 93.75 64 TRP A O 1
ATOM 525 N N . THR A 1 65 ? 0.274 -10.482 3.130 1.00 97.31 65 THR A N 1
ATOM 526 C CA . THR A 1 65 ? -1.000 -10.420 2.410 1.00 97.31 65 THR A CA 1
ATOM 527 C C . THR A 1 65 ? -2.163 -9.938 3.277 1.00 97.31 65 THR A C 1
ATOM 529 O O . THR A 1 65 ? -3.282 -9.873 2.782 1.00 97.31 65 THR A O 1
ATOM 532 N N . ASP A 1 66 ? -1.923 -9.566 4.541 1.00 98.00 66 ASP A N 1
ATOM 533 C CA . ASP A 1 66 ? -2.967 -9.020 5.425 1.00 98.00 66 ASP A CA 1
ATOM 534 C C . ASP A 1 66 ? -3.482 -7.658 4.928 1.00 98.00 66 ASP A C 1
ATOM 536 O O . ASP A 1 66 ? -4.563 -7.212 5.308 1.00 98.00 66 ASP A O 1
ATOM 540 N N . ILE A 1 67 ? -2.712 -6.998 4.062 1.00 98.44 67 ILE A N 1
ATOM 541 C CA . ILE A 1 67 ? -3.081 -5.767 3.369 1.00 98.44 67 ILE A CA 1
ATOM 542 C C . ILE A 1 67 ? -3.117 -6.069 1.876 1.00 98.44 67 ILE A C 1
ATOM 544 O O . ILE A 1 67 ? -2.089 -6.425 1.303 1.00 98.44 67 ILE A O 1
ATOM 548 N N . GLU A 1 68 ? -4.266 -5.881 1.242 1.00 98.50 68 GLU A N 1
ATOM 549 C CA . GLU A 1 68 ? -4.450 -5.975 -0.206 1.00 98.50 68 GLU A CA 1
ATOM 550 C C . GLU A 1 68 ? -4.762 -4.589 -0.783 1.00 98.50 68 GLU A C 1
ATOM 552 O O . GLU A 1 68 ? -5.610 -3.862 -0.259 1.00 98.50 68 GLU A O 1
ATOM 557 N N . VAL A 1 69 ? -4.073 -4.232 -1.870 1.00 98.19 69 VAL A N 1
ATOM 558 C CA . VAL A 1 69 ? -4.258 -2.985 -2.617 1.00 98.19 69 VAL A CA 1
ATOM 559 C C . VAL A 1 69 ? -4.682 -3.300 -4.051 1.00 98.19 69 VAL A C 1
ATOM 561 O O . VAL A 1 69 ? -3.869 -3.669 -4.906 1.00 98.19 69 VAL A O 1
ATOM 564 N N . VAL A 1 70 ? -5.971 -3.121 -4.323 1.00 95.31 70 VAL A N 1
ATOM 565 C CA . VAL A 1 70 ? -6.578 -3.306 -5.651 1.00 95.31 70 VAL A CA 1
ATOM 566 C C . VAL A 1 70 ? -7.010 -1.967 -6.228 1.00 95.31 70 VAL A C 1
ATOM 568 O O . VAL A 1 70 ? -7.010 -0.962 -5.530 1.00 95.31 70 VAL A O 1
ATOM 571 N N . ASN A 1 71 ? -7.348 -1.937 -7.511 1.00 93.44 71 ASN A N 1
ATOM 572 C CA . ASN A 1 71 ? -7.945 -0.769 -8.143 1.00 93.44 71 ASN A CA 1
ATOM 573 C C . ASN A 1 71 ? -9.417 -1.078 -8.442 1.00 93.44 71 ASN A C 1
ATOM 575 O O . ASN A 1 71 ? -9.731 -2.188 -8.880 1.00 93.44 71 ASN A O 1
ATOM 579 N N . ASP A 1 72 ? -10.302 -0.115 -8.204 1.00 91.12 72 ASP A N 1
ATOM 580 C CA . ASP A 1 72 ? -11.689 -0.179 -8.662 1.00 91.12 72 ASP A CA 1
ATOM 581 C C . ASP A 1 72 ? -11.761 -0.062 -10.208 1.00 91.12 72 ASP A C 1
ATOM 583 O O . ASP A 1 72 ? -10.741 0.192 -10.864 1.00 91.12 72 ASP A O 1
ATOM 587 N N . PRO A 1 73 ? -12.943 -0.229 -10.833 1.00 90.69 73 PRO A N 1
ATOM 588 C CA . PRO A 1 73 ? -13.085 -0.087 -12.284 1.00 90.69 73 PRO A CA 1
ATOM 589 C C . PRO A 1 73 ? -12.725 1.304 -12.834 1.00 90.69 73 PRO A C 1
ATOM 591 O O . PRO A 1 73 ? -12.412 1.423 -14.016 1.00 90.69 73 PRO A O 1
ATOM 594 N N . ALA A 1 74 ? -12.760 2.348 -12.000 1.00 92.50 74 ALA A N 1
ATOM 595 C CA . ALA A 1 74 ? -12.337 3.702 -12.356 1.00 92.50 74 ALA A CA 1
ATOM 596 C C . ALA A 1 74 ? -10.820 3.919 -12.171 1.00 92.50 74 ALA A C 1
ATOM 598 O O . ALA A 1 74 ? -10.304 4.999 -12.459 1.00 92.50 74 ALA A O 1
ATOM 599 N N . GLY A 1 75 ? -10.088 2.902 -11.705 1.00 89.44 75 GLY A N 1
ATOM 600 C CA . GLY A 1 75 ? -8.652 2.946 -11.462 1.00 89.44 75 GLY A CA 1
ATOM 601 C C . GLY A 1 75 ? -8.261 3.501 -10.090 1.00 89.44 75 GLY A C 1
ATOM 602 O O . GLY A 1 75 ? -7.066 3.600 -9.803 1.00 89.44 75 GLY A O 1
ATOM 603 N N . ARG A 1 76 ? -9.212 3.835 -9.213 1.00 93.81 76 ARG A N 1
ATOM 604 C CA . ARG A 1 76 ? -8.922 4.325 -7.860 1.00 93.81 76 ARG A CA 1
ATOM 605 C C . ARG A 1 76 ? -8.397 3.178 -6.989 1.00 93.81 76 ARG A C 1
ATOM 607 O O . ARG A 1 76 ? -9.009 2.114 -6.971 1.00 93.81 76 ARG A O 1
ATOM 614 N N . PRO A 1 77 ? -7.291 3.362 -6.246 1.00 96.00 77 PRO A N 1
ATOM 615 C CA . PRO A 1 77 ? -6.796 2.328 -5.350 1.00 96.00 77 PRO A CA 1
ATOM 616 C C . PRO A 1 77 ? -7.707 2.163 -4.120 1.00 96.00 77 PRO A C 1
ATOM 618 O O . PRO A 1 77 ? -8.060 3.140 -3.456 1.00 96.00 77 PRO A O 1
ATOM 621 N N . GLU A 1 78 ? -8.032 0.917 -3.792 1.00 96.81 78 GLU A N 1
ATOM 622 C CA . GLU A 1 78 ? -8.813 0.491 -2.633 1.00 96.81 78 GLU A CA 1
ATOM 623 C C . GLU A 1 78 ? -7.991 -0.430 -1.729 1.00 96.81 78 GLU A C 1
ATOM 625 O O . GLU A 1 78 ? -7.164 -1.220 -2.192 1.00 96.81 78 GLU A O 1
ATOM 630 N N . VAL A 1 79 ? -8.249 -0.336 -0.423 1.00 98.12 79 VAL A N 1
ATOM 631 C CA . VAL A 1 79 ? -7.583 -1.135 0.608 1.00 98.12 79 VAL A CA 1
ATOM 632 C C . VAL A 1 79 ? -8.542 -2.179 1.150 1.00 98.12 79 VAL A C 1
ATOM 634 O O . VAL A 1 79 ? -9.644 -1.850 1.589 1.00 98.12 79 VAL A O 1
ATOM 637 N N . ARG A 1 80 ? -8.087 -3.428 1.206 1.00 98.00 80 ARG A N 1
ATOM 638 C CA . ARG A 1 80 ? -8.771 -4.512 1.913 1.00 98.00 80 ARG A CA 1
ATOM 639 C C . ARG A 1 80 ? -7.841 -5.069 2.977 1.00 98.00 80 ARG A C 1
ATOM 641 O O . ARG A 1 80 ? -6.693 -5.403 2.694 1.00 98.00 80 ARG A O 1
ATOM 648 N N . LEU A 1 81 ? -8.335 -5.126 4.210 1.00 97.94 81 LEU A N 1
ATOM 649 C CA . LEU A 1 81 ? -7.585 -5.640 5.351 1.00 97.94 81 LEU A CA 1
ATOM 650 C C . LEU A 1 81 ? -8.100 -7.023 5.734 1.00 97.94 81 LEU A C 1
ATOM 652 O O . LEU A 1 81 ? -9.307 -7.260 5.749 1.00 97.94 81 LEU A O 1
ATOM 656 N N . SER A 1 82 ? -7.180 -7.900 6.107 1.00 98.00 82 SER A N 1
ATOM 657 C CA . SER A 1 82 ? -7.456 -9.215 6.679 1.00 98.00 82 SER A CA 1
ATOM 658 C C . SER A 1 82 ? -6.458 -9.524 7.803 1.00 98.00 82 SER A C 1
ATOM 660 O O . SER A 1 82 ? -5.625 -8.682 8.155 1.00 98.00 82 SER A O 1
ATOM 662 N N . GLY A 1 83 ? -6.573 -10.705 8.412 1.00 96.69 83 GLY A N 1
ATOM 663 C CA . GLY A 1 83 ? -5.587 -11.202 9.374 1.00 96.69 83 GLY A CA 1
ATOM 664 C C . GLY A 1 83 ? -5.380 -10.292 10.589 1.00 96.69 83 GLY A C 1
ATOM 665 O O . GLY A 1 83 ? -6.326 -9.709 11.126 1.00 96.69 83 GLY A O 1
ATOM 666 N N . GLU A 1 84 ? -4.129 -10.178 11.037 1.00 96.94 84 GLU A N 1
ATOM 667 C CA . GLU A 1 84 ? -3.767 -9.391 12.224 1.00 96.94 84 GLU A CA 1
ATOM 668 C C . GLU A 1 84 ? -3.972 -7.890 11.973 1.00 96.94 84 GLU A C 1
ATOM 670 O O . GLU A 1 84 ? -4.417 -7.159 12.860 1.00 96.94 84 GLU A O 1
ATOM 675 N N . VAL A 1 85 ? -3.714 -7.421 10.747 1.00 97.38 85 VAL A N 1
ATOM 676 C CA . VAL A 1 85 ? -3.875 -6.003 10.394 1.00 97.38 85 VAL A CA 1
ATOM 677 C C . VAL A 1 85 ? -5.331 -5.556 10.518 1.00 97.38 85 VAL A C 1
ATOM 679 O O . VAL A 1 85 ? -5.594 -4.480 11.058 1.00 97.38 85 VAL A O 1
ATOM 682 N N . GLN A 1 86 ? -6.287 -6.384 10.088 1.00 97.38 86 GLN A N 1
ATOM 683 C CA . GLN A 1 86 ? -7.710 -6.090 10.265 1.00 97.38 86 GLN A CA 1
ATOM 684 C C . GLN A 1 86 ? -8.088 -5.998 11.749 1.00 97.38 86 GLN A C 1
ATOM 686 O O . GLN A 1 86 ? -8.795 -5.072 12.143 1.00 97.38 86 GLN A O 1
ATOM 691 N N . GLN A 1 87 ? -7.583 -6.910 12.584 1.00 96.69 87 GLN A N 1
ATOM 692 C CA . GLN A 1 87 ? -7.850 -6.906 14.027 1.00 96.69 87 GLN A CA 1
ATOM 693 C C . GLN A 1 87 ? -7.268 -5.665 14.717 1.00 96.69 87 GLN A C 1
ATOM 695 O O . GLN A 1 87 ? -7.877 -5.100 15.626 1.00 96.69 87 GLN A O 1
ATOM 700 N N . ILE A 1 88 ? -6.083 -5.212 14.298 1.00 95.88 88 ILE A N 1
ATOM 701 C CA . ILE A 1 88 ? -5.495 -3.955 14.779 1.00 95.88 88 ILE A CA 1
ATOM 702 C C . ILE A 1 88 ? -6.360 -2.769 14.345 1.00 95.88 88 ILE A C 1
ATOM 704 O O . ILE A 1 88 ? -6.734 -1.958 15.189 1.00 95.88 88 ILE A O 1
ATOM 708 N N . ALA A 1 89 ? -6.734 -2.688 13.066 1.00 96.38 89 ALA A N 1
ATOM 709 C CA . ALA A 1 89 ? -7.562 -1.600 12.549 1.00 96.38 89 ALA A CA 1
ATOM 710 C C . ALA A 1 89 ? -8.920 -1.505 13.269 1.00 96.38 89 ALA A C 1
ATOM 712 O O . ALA A 1 89 ? -9.354 -0.408 13.616 1.00 96.38 89 ALA A O 1
ATOM 713 N N . GLN A 1 90 ? -9.545 -2.646 13.578 1.00 96.31 90 GLN A N 1
ATOM 714 C CA . GLN A 1 90 ? -10.773 -2.715 14.377 1.00 96.31 90 GLN A CA 1
ATOM 715 C C . GLN A 1 90 ? -10.573 -2.189 15.804 1.00 96.31 90 GLN A C 1
ATOM 717 O O . GLN A 1 90 ? -11.383 -1.395 16.279 1.00 96.31 90 GLN A O 1
ATOM 722 N N . ARG A 1 91 ? -9.481 -2.572 16.483 1.00 95.12 91 ARG A N 1
ATOM 723 C CA . ARG A 1 91 ? -9.138 -2.048 17.821 1.00 95.12 91 ARG A CA 1
ATOM 724 C C . ARG A 1 91 ? -8.895 -0.539 17.811 1.00 95.12 91 ARG A C 1
ATOM 726 O O . ARG A 1 91 ? -9.264 0.141 18.762 1.00 95.12 91 ARG A O 1
ATOM 733 N N . LEU A 1 92 ? -8.318 -0.027 16.725 1.00 95.38 92 LEU A N 1
ATOM 734 C CA . LEU A 1 92 ? -8.123 1.403 16.480 1.00 95.38 92 LEU A CA 1
ATOM 735 C C . LEU A 1 92 ? -9.395 2.116 15.988 1.00 95.38 92 LEU A C 1
ATOM 737 O O . LEU A 1 92 ? -9.340 3.309 15.708 1.00 95.38 92 LEU A O 1
ATOM 741 N N . ARG A 1 93 ? -10.525 1.402 15.864 1.00 96.56 93 ARG A N 1
ATOM 742 C CA . ARG A 1 93 ? -11.810 1.910 15.352 1.00 96.56 93 ARG A CA 1
ATOM 743 C C . ARG A 1 93 ? -11.698 2.592 13.987 1.00 96.56 93 ARG A C 1
ATOM 745 O O . ARG A 1 93 ? -12.453 3.512 13.682 1.00 96.56 93 ARG A O 1
ATOM 752 N N . ILE A 1 94 ? -10.765 2.133 13.154 1.00 97.00 94 ILE A N 1
ATOM 753 C CA . ILE A 1 94 ? -10.613 2.616 11.783 1.00 97.00 94 ILE A CA 1
ATOM 754 C C . ILE A 1 94 ? -11.802 2.110 10.966 1.00 97.00 94 ILE A C 1
ATOM 756 O O . ILE A 1 94 ? -12.005 0.905 10.814 1.00 97.00 94 ILE A O 1
ATOM 760 N N . ARG A 1 95 ? -12.582 3.045 10.427 1.00 95.44 95 ARG A N 1
ATOM 761 C CA . ARG A 1 95 ? -13.743 2.782 9.567 1.00 95.44 95 ARG A CA 1
ATOM 762 C C . ARG A 1 95 ? -13.362 2.699 8.102 1.00 95.44 95 ARG A C 1
ATOM 764 O O . ARG A 1 95 ? -13.935 1.914 7.355 1.00 95.44 95 ARG A O 1
ATOM 771 N N . GLN A 1 96 ? -12.398 3.517 7.696 1.00 95.81 96 GLN A N 1
ATOM 772 C CA . GLN A 1 96 ? -11.983 3.626 6.308 1.00 95.81 96 GLN A CA 1
ATOM 773 C C . GLN A 1 96 ? -10.508 3.995 6.230 1.00 95.81 96 GLN A C 1
ATOM 775 O O . GLN A 1 96 ? -10.040 4.836 6.993 1.00 95.81 96 GLN A O 1
ATOM 780 N N . ILE A 1 97 ? -9.801 3.411 5.263 1.00 98.00 97 ILE A N 1
ATOM 781 C CA . ILE A 1 97 ? -8.461 3.837 4.865 1.00 98.00 97 ILE A CA 1
ATOM 782 C C . ILE A 1 97 ? -8.532 4.308 3.416 1.00 98.00 97 ILE A C 1
ATOM 784 O O . ILE A 1 97 ? -8.975 3.568 2.540 1.00 98.00 97 ILE A O 1
ATOM 788 N N . SER A 1 98 ? -8.090 5.536 3.168 1.00 97.94 98 SER A N 1
ATOM 789 C CA . SER A 1 98 ? -7.865 6.061 1.823 1.00 97.94 98 SER A CA 1
ATOM 790 C C . SER A 1 98 ? -6.373 6.118 1.548 1.00 97.94 98 SER A C 1
ATOM 792 O O . SER A 1 98 ? -5.596 6.543 2.404 1.00 97.94 98 SER A O 1
ATOM 794 N N . ILE A 1 99 ? -5.977 5.714 0.343 1.00 98.31 99 ILE A N 1
ATOM 795 C CA . ILE A 1 99 ? -4.586 5.765 -0.100 1.00 98.31 99 ILE A CA 1
ATOM 796 C C . ILE A 1 99 ? -4.450 6.546 -1.399 1.00 98.31 99 ILE A C 1
ATOM 798 O O . ILE A 1 99 ? -5.368 6.604 -2.215 1.00 98.31 99 ILE A O 1
ATOM 802 N N . SER A 1 100 ? -3.270 7.124 -1.588 1.00 97.81 100 SER A N 1
ATOM 803 C CA . SER A 1 100 ? -2.826 7.684 -2.860 1.00 97.81 100 SER A CA 1
ATOM 804 C C . SER A 1 100 ? -1.451 7.122 -3.176 1.00 97.81 100 SER A C 1
ATOM 806 O O . SER A 1 100 ? -0.606 7.025 -2.283 1.00 97.81 100 SER A O 1
ATOM 808 N N . ILE A 1 101 ? -1.244 6.727 -4.430 1.00 97.25 101 ILE A N 1
ATOM 809 C CA . ILE A 1 101 ? 0.006 6.157 -4.927 1.00 97.25 101 ILE A CA 1
ATOM 810 C C . ILE A 1 101 ? 0.451 7.011 -6.105 1.00 97.25 101 ILE A C 1
ATOM 812 O O . ILE A 1 101 ? -0.320 7.248 -7.032 1.00 97.25 101 ILE A O 1
ATOM 816 N N . THR A 1 102 ? 1.699 7.455 -6.071 1.00 95.62 102 THR A N 1
ATOM 817 C CA . THR A 1 102 ? 2.338 8.149 -7.184 1.00 95.62 102 THR A CA 1
ATOM 818 C C . THR A 1 102 ? 3.654 7.476 -7.528 1.00 95.62 102 THR A C 1
ATOM 820 O O . THR A 1 102 ? 4.304 6.862 -6.676 1.00 95.62 102 THR A O 1
ATOM 823 N N . HIS A 1 103 ? 4.040 7.596 -8.788 1.00 92.50 103 HIS A N 1
ATOM 824 C CA . HIS A 1 103 ? 5.264 7.034 -9.321 1.00 92.50 103 HIS A CA 1
ATOM 825 C C . HIS A 1 103 ? 6.085 8.146 -9.965 1.00 92.50 103 HIS A C 1
ATOM 827 O O . HIS A 1 103 ? 5.554 9.016 -10.651 1.00 92.50 103 HIS A O 1
ATOM 833 N N . THR A 1 104 ? 7.387 8.106 -9.734 1.00 90.19 104 THR A N 1
ATOM 834 C CA . THR A 1 104 ? 8.391 8.861 -10.484 1.00 90.19 104 THR A CA 1
ATOM 835 C C . THR A 1 104 ? 9.288 7.865 -11.220 1.00 90.19 104 THR A C 1
ATOM 837 O O . THR A 1 104 ? 9.012 6.667 -11.190 1.00 90.19 104 THR A O 1
ATOM 840 N N . ALA A 1 105 ? 10.357 8.333 -11.877 1.00 86.69 105 ALA A N 1
ATOM 841 C CA . ALA A 1 105 ? 11.228 7.484 -12.696 1.00 86.69 105 ALA A CA 1
ATOM 842 C C . ALA A 1 105 ? 11.646 6.176 -11.995 1.00 86.69 105 ALA A C 1
ATOM 844 O O . ALA A 1 105 ? 11.466 5.102 -12.557 1.00 86.69 105 ALA A O 1
ATOM 845 N N . ASN A 1 106 ? 12.130 6.267 -10.750 1.00 92.81 106 ASN A N 1
ATOM 846 C CA . ASN A 1 106 ? 12.684 5.117 -10.023 1.00 92.81 106 ASN A CA 1
ATOM 847 C C . ASN A 1 106 ? 12.008 4.862 -8.669 1.00 92.81 106 ASN A C 1
ATOM 849 O O . ASN A 1 106 ? 12.474 4.029 -7.894 1.00 92.81 106 ASN A O 1
ATOM 853 N N . PHE A 1 107 ? 10.938 5.590 -8.342 1.00 95.88 107 PHE A N 1
ATOM 854 C CA . PHE A 1 107 ? 10.313 5.495 -7.027 1.00 95.88 107 PHE A CA 1
ATOM 855 C C . PHE A 1 107 ? 8.796 5.420 -7.108 1.00 95.88 107 PHE A C 1
ATOM 857 O O . PHE A 1 107 ? 8.155 6.130 -7.873 1.00 95.88 107 PHE A O 1
ATOM 864 N N . ALA A 1 108 ? 8.214 4.620 -6.221 1.00 97.31 108 ALA A N 1
ATOM 865 C CA . ALA A 1 108 ? 6.817 4.723 -5.833 1.00 97.31 108 ALA A CA 1
ATOM 866 C C . ALA A 1 108 ? 6.715 5.384 -4.462 1.00 97.31 108 ALA A C 1
ATOM 868 O O . ALA A 1 108 ? 7.430 5.016 -3.525 1.00 97.31 108 ALA A O 1
ATOM 869 N N . ILE A 1 109 ? 5.789 6.317 -4.317 1.00 97.38 109 ILE A N 1
ATOM 870 C CA . ILE A 1 109 ? 5.451 6.951 -3.047 1.00 97.38 109 ILE A CA 1
ATOM 871 C C . ILE A 1 109 ? 3.980 6.661 -2.784 1.00 97.38 109 ILE A C 1
ATOM 873 O O . ILE A 1 109 ? 3.157 6.743 -3.693 1.00 97.38 109 ILE A O 1
ATOM 877 N N . ALA A 1 110 ? 3.653 6.323 -1.540 1.00 98.12 110 ALA A N 1
ATOM 878 C CA . ALA A 1 110 ? 2.276 6.157 -1.117 1.00 98.12 110 ALA A CA 1
ATOM 879 C C . ALA A 1 110 ? 2.016 6.918 0.181 1.00 98.12 110 ALA A C 1
ATOM 881 O O . ALA A 1 110 ? 2.879 6.981 1.059 1.00 98.12 110 ALA A O 1
ATOM 882 N N . SER A 1 111 ? 0.813 7.469 0.288 1.00 98.12 111 SER A N 1
ATOM 883 C CA . SER A 1 111 ? 0.268 8.049 1.513 1.00 98.12 111 SER A CA 1
ATOM 884 C C . SER A 1 111 ? -1.012 7.312 1.887 1.00 98.12 111 SER A C 1
ATOM 886 O O . SER A 1 111 ? -1.752 6.882 1.000 1.00 98.12 111 SER A O 1
ATOM 888 N N . ALA A 1 112 ? -1.259 7.167 3.188 1.00 98.38 112 ALA A N 1
ATOM 889 C CA . ALA A 1 112 ? -2.446 6.529 3.739 1.00 98.38 112 ALA A CA 1
ATOM 890 C C . ALA A 1 112 ? -3.052 7.416 4.833 1.00 98.38 112 ALA A C 1
ATOM 892 O O . ALA A 1 112 ? -2.335 7.911 5.701 1.00 98.38 112 ALA A O 1
ATOM 893 N N . VAL A 1 113 ? -4.370 7.595 4.794 1.00 98.00 113 VAL A N 1
ATOM 894 C CA . VAL A 1 113 ? -5.150 8.352 5.783 1.00 98.00 113 VAL A CA 1
ATOM 895 C C . VAL A 1 113 ? -6.304 7.478 6.259 1.00 98.00 113 VAL A C 1
ATOM 897 O O . VAL A 1 113 ? -6.968 6.841 5.439 1.00 98.00 113 VAL A O 1
ATOM 900 N N . ALA A 1 114 ? -6.549 7.450 7.570 1.00 97.75 114 ALA A N 1
ATOM 901 C CA . ALA A 1 114 ? -7.679 6.744 8.164 1.00 97.75 114 ALA A CA 1
ATOM 902 C C . ALA A 1 114 ? -8.756 7.715 8.650 1.00 97.75 114 ALA A C 1
ATOM 904 O O . ALA A 1 114 ? -8.445 8.734 9.264 1.00 97.75 114 ALA A O 1
ATOM 905 N N . LEU A 1 115 ? -10.014 7.335 8.447 1.00 97.00 115 LEU A N 1
ATOM 906 C CA . LEU A 1 115 ? -11.127 7.821 9.252 1.00 97.00 115 LEU A CA 1
ATOM 907 C C . LEU A 1 115 ? -11.346 6.822 10.390 1.00 97.00 115 LEU A C 1
ATOM 909 O O . LEU A 1 115 ? -11.537 5.630 10.130 1.00 97.00 115 LEU A O 1
ATOM 913 N N . ALA A 1 116 ? -11.308 7.299 11.630 1.00 94.94 116 ALA A N 1
ATOM 914 C CA . ALA A 1 116 ? -11.530 6.492 12.824 1.00 94.94 116 ALA A CA 1
ATOM 915 C C . ALA A 1 116 ? -12.537 7.178 13.749 1.00 94.94 116 ALA A C 1
ATOM 917 O O . ALA A 1 116 ? -12.601 8.408 13.785 1.00 94.94 116 ALA A O 1
ATOM 918 N N . ASP A 1 117 ? -13.312 6.386 14.488 1.00 92.44 117 ASP A N 1
ATOM 919 C CA . ASP A 1 117 ? -14.241 6.932 15.479 1.00 92.44 117 ASP A CA 1
ATOM 920 C C . ASP A 1 117 ? -13.454 7.567 16.635 1.00 92.44 117 ASP A C 1
ATOM 922 O O . ASP A 1 117 ? -12.465 7.002 17.115 1.00 92.44 117 ASP A O 1
ATOM 926 N N . SER A 1 118 ? -13.894 8.735 17.103 1.00 80.19 118 SER A N 1
ATOM 927 C CA . SER A 1 118 ? -13.285 9.399 18.252 1.00 80.19 118 SER A CA 1
ATOM 928 C C . SER A 1 118 ? -13.525 8.613 19.549 1.00 80.19 118 SER A C 1
ATOM 930 O O . SER A 1 118 ? -14.494 7.869 19.711 1.00 80.19 118 SER A O 1
ATOM 932 N N . ASN A 1 119 ? -12.606 8.789 20.498 1.00 64.25 119 ASN A N 1
ATOM 933 C CA . ASN A 1 119 ? -12.755 8.327 21.881 1.00 64.25 119 ASN A CA 1
ATOM 934 C C . ASN A 1 119 ? -13.370 9.403 22.794 1.00 64.25 119 ASN A C 1
ATOM 936 O O . ASN A 1 119 ? -13.409 9.205 24.007 1.00 64.25 119 ASN A O 1
ATOM 940 N N . GLU A 1 120 ? -13.814 10.543 22.255 1.00 61.94 120 GLU A N 1
ATOM 941 C CA . GLU A 1 120 ? -14.464 11.557 23.085 1.00 61.94 120 GLU A CA 1
ATOM 942 C C . GLU A 1 120 ? -15.875 11.075 23.459 1.00 61.94 120 GLU A C 1
ATOM 944 O O . GLU A 1 120 ? -16.645 10.717 22.565 1.00 61.94 120 GLU A O 1
ATOM 949 N N . PRO A 1 121 ? -16.232 11.056 24.759 1.00 56.53 121 PRO A N 1
ATOM 950 C CA . PRO A 1 121 ? -17.634 10.992 25.140 1.00 56.53 121 PRO A CA 1
ATOM 951 C C . PRO A 1 121 ? -18.354 12.169 24.475 1.00 56.53 121 PRO A C 1
ATOM 953 O O . PRO A 1 121 ? -17.783 13.261 24.408 1.00 56.53 121 PRO A O 1
ATOM 956 N N . GLU A 1 122 ? -19.581 11.958 23.992 1.00 57.69 122 GLU A N 1
ATOM 957 C CA . GLU A 1 122 ? -20.450 13.054 23.556 1.00 57.69 122 GLU A CA 1
ATOM 958 C C . GLU A 1 122 ? -20.412 14.152 24.625 1.00 57.69 122 GLU A C 1
ATOM 960 O O . GLU A 1 122 ? -20.785 13.922 25.778 1.00 57.69 122 GLU A O 1
ATOM 965 N N . ARG A 1 123 ? -19.879 15.329 24.274 1.00 53.88 123 ARG A N 1
ATOM 966 C CA . ARG A 1 123 ? -19.960 16.496 25.152 1.00 53.88 123 ARG A CA 1
ATOM 967 C C . ARG A 1 123 ? -21.422 16.936 25.166 1.00 53.88 123 ARG A C 1
ATOM 969 O O . ARG A 1 123 ? -21.857 17.612 24.237 1.00 53.88 123 ARG A O 1
ATOM 976 N N . LEU A 1 124 ? -22.152 16.469 26.178 1.00 53.62 124 LEU A N 1
ATOM 977 C CA . LEU A 1 124 ? -23.450 16.998 26.599 1.00 53.62 124 LEU A CA 1
ATOM 978 C C . LEU A 1 124 ? -23.288 18.404 27.186 1.00 53.62 124 LEU A C 1
ATOM 980 O O . LEU A 1 124 ? -22.278 18.631 27.895 1.00 53.62 124 LEU A O 1
#

pLDDT: mean 92.94, std 8.63, range [53.62, 98.5]